Protein AF-A0A1V0TUH9-F1 (afdb_monomer_lite)

Radius of gyration: 23.85 Å; chains: 1; bounding box: 74×39×46 Å

Structure (mmCIF, N/CA/C/O backbone):
data_AF-A0A1V0TUH9-F1
#
_entry.id   AF-A0A1V0TUH9-F1
#
loop_
_atom_site.group_PDB
_atom_site.id
_atom_site.type_symbol
_atom_site.label_atom_id
_atom_site.label_alt_id
_atom_site.label_comp_id
_atom_site.label_asym_id
_atom_site.label_entity_id
_atom_site.label_seq_id
_atom_site.pdbx_PDB_ins_code
_atom_site.Cartn_x
_atom_site.Cartn_y
_atom_site.Cartn_z
_atom_site.occupancy
_atom_site.B_iso_or_equiv
_atom_site.auth_seq_id
_atom_site.aut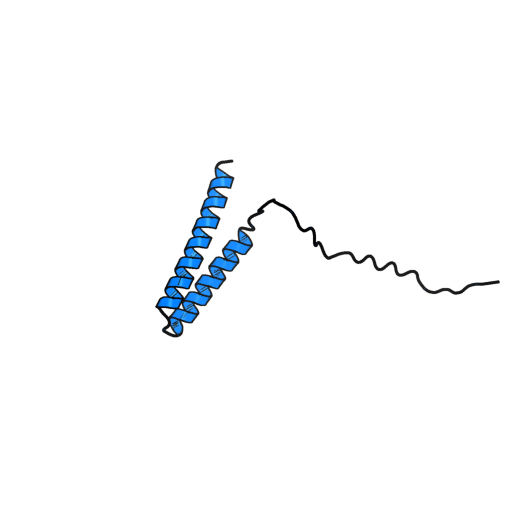h_comp_id
_atom_site.auth_asym_id
_atom_site.auth_atom_id
_atom_site.pdbx_PDB_model_num
ATOM 1 N N . MET A 1 1 ? 62.672 -30.532 25.737 1.00 44.06 1 MET A N 1
ATOM 2 C CA . MET A 1 1 ? 61.868 -30.752 24.520 1.00 44.06 1 MET A CA 1
ATOM 3 C C . MET A 1 1 ? 60.428 -30.379 24.836 1.00 44.06 1 MET A C 1
ATOM 5 O O . MET A 1 1 ? 59.867 -30.899 25.789 1.00 44.06 1 MET A O 1
ATOM 9 N N . LEU A 1 2 ? 59.949 -29.373 24.108 1.00 53.88 2 LEU A N 1
ATOM 10 C CA . LEU A 1 2 ? 58.618 -28.752 24.074 1.00 53.88 2 LEU A CA 1
ATOM 11 C C . LEU A 1 2 ? 57.524 -29.762 23.714 1.00 53.88 2 LEU A C 1
ATOM 13 O O . LEU A 1 2 ? 57.843 -30.581 22.875 1.00 53.88 2 LEU A O 1
ATOM 17 N N . PHE A 1 3 ? 56.289 -29.635 24.234 1.00 51.03 3 PHE A N 1
ATOM 18 C CA . PHE A 1 3 ? 55.024 -29.735 23.465 1.00 51.03 3 PHE A CA 1
ATOM 19 C C . PHE A 1 3 ? 53.855 -29.156 24.288 1.00 51.03 3 PHE A C 1
ATOM 21 O O . PHE A 1 3 ? 53.231 -29.843 25.091 1.00 51.03 3 PHE A O 1
ATOM 28 N N . ALA A 1 4 ? 53.569 -27.867 24.090 1.00 58.28 4 ALA A N 1
ATOM 29 C CA . ALA A 1 4 ? 52.281 -27.278 24.443 1.00 58.28 4 ALA A CA 1
ATOM 30 C C . ALA A 1 4 ? 51.284 -27.638 23.332 1.00 58.28 4 ALA A C 1
ATOM 32 O O . ALA A 1 4 ? 51.497 -27.275 22.177 1.00 58.28 4 ALA A O 1
ATOM 33 N N . ALA A 1 5 ? 50.226 -28.371 23.669 1.00 60.28 5 ALA A N 1
ATOM 34 C CA . ALA A 1 5 ? 49.140 -28.692 22.752 1.00 60.28 5 ALA A CA 1
ATOM 35 C C . ALA A 1 5 ? 47.886 -27.935 23.191 1.00 60.28 5 ALA A C 1
ATOM 37 O O . ALA A 1 5 ? 47.247 -28.306 24.172 1.00 60.28 5 ALA A O 1
ATOM 38 N N . LEU A 1 6 ? 47.545 -26.872 22.465 1.00 62.91 6 LEU A N 1
ATOM 39 C CA . LEU A 1 6 ? 46.244 -26.211 22.540 1.00 62.91 6 LEU A CA 1
ATOM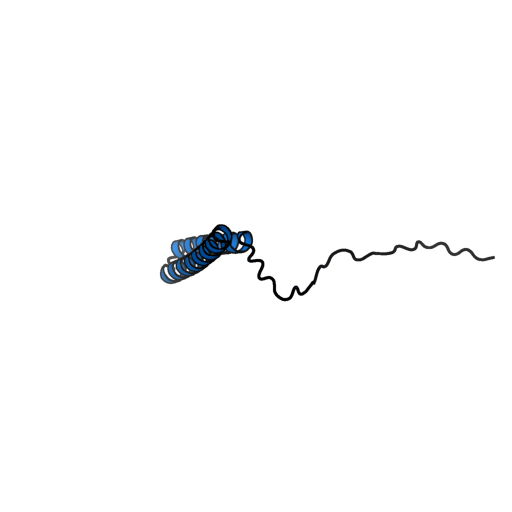 40 C C . LEU A 1 6 ? 45.735 -25.995 21.104 1.00 62.91 6 LEU A C 1
ATOM 42 O O . LEU A 1 6 ? 46.523 -25.616 20.233 1.00 62.91 6 LEU A O 1
ATOM 46 N N . PRO A 1 7 ? 44.454 -26.301 20.832 1.00 50.25 7 PRO A N 1
ATOM 47 C CA . PRO A 1 7 ? 43.929 -26.454 19.484 1.00 50.25 7 PRO A CA 1
ATOM 48 C C . PRO A 1 7 ? 43.817 -25.110 18.763 1.00 50.25 7 PRO A C 1
ATOM 50 O O . PRO A 1 7 ? 43.216 -24.158 19.262 1.00 50.25 7 PRO A O 1
ATOM 53 N N . ALA A 1 8 ? 44.353 -25.076 17.544 1.00 60.09 8 ALA A N 1
ATOM 54 C CA . ALA A 1 8 ? 44.079 -24.050 16.554 1.00 60.09 8 ALA A CA 1
ATOM 55 C C . ALA A 1 8 ? 42.613 -24.158 16.120 1.00 60.09 8 ALA A C 1
ATOM 57 O O . ALA A 1 8 ? 42.268 -24.900 15.204 1.00 60.09 8 ALA A O 1
ATOM 58 N N . GLN A 1 9 ? 41.740 -23.425 16.800 1.00 52.59 9 GLN A N 1
ATOM 59 C CA . GLN A 1 9 ? 40.360 -23.256 16.367 1.00 52.59 9 GLN A CA 1
ATOM 60 C C . GLN A 1 9 ? 40.319 -21.975 15.548 1.00 52.59 9 GLN A C 1
ATOM 62 O O . GLN A 1 9 ? 40.089 -20.880 16.058 1.00 52.59 9 GLN A O 1
ATOM 67 N N . ALA A 1 10 ? 40.636 -22.139 14.265 1.00 52.16 10 ALA A N 1
ATOM 68 C CA . ALA A 1 10 ? 40.329 -21.180 13.224 1.00 52.16 10 ALA A CA 1
ATOM 69 C C . ALA A 1 10 ? 38.808 -20.977 13.195 1.00 52.16 10 ALA A C 1
ATOM 71 O O . ALA A 1 10 ? 38.084 -21.667 12.478 1.00 52.16 10 ALA A O 1
ATOM 72 N N . ALA A 1 11 ? 38.319 -20.036 14.001 1.00 45.34 11 ALA A N 1
ATOM 73 C CA . ALA A 1 11 ? 36.981 -19.497 13.861 1.00 45.34 11 ALA A CA 1
ATOM 74 C C . ALA A 1 11 ? 36.980 -18.620 12.607 1.00 45.34 11 ALA A C 1
ATOM 76 O O . ALA A 1 11 ? 37.173 -17.405 12.646 1.00 45.34 11 ALA A O 1
ATOM 77 N N . THR A 1 12 ? 36.810 -19.283 11.468 1.00 45.91 12 THR A N 1
ATOM 78 C CA . THR A 1 12 ? 36.250 -18.674 10.273 1.00 45.91 12 THR A CA 1
ATOM 79 C C . THR A 1 12 ? 34.895 -18.100 10.677 1.00 45.91 12 THR A C 1
ATOM 81 O O . THR A 1 12 ? 33.894 -18.804 10.761 1.00 45.91 12 THR A O 1
ATOM 84 N N . MET A 1 13 ? 34.878 -16.802 10.988 1.00 46.53 13 MET A N 1
ATOM 85 C CA . MET A 1 13 ? 33.671 -15.979 11.016 1.00 46.53 13 MET A CA 1
ATOM 86 C C . MET A 1 13 ? 33.149 -15.894 9.579 1.00 46.53 13 MET A C 1
ATOM 88 O O . MET A 1 13 ? 33.338 -14.913 8.865 1.00 46.53 13 MET A O 1
ATOM 92 N N . SER A 1 14 ? 32.564 -17.000 9.132 1.00 50.84 14 SER A N 1
ATOM 93 C CA . SER A 1 14 ? 31.650 -17.037 8.010 1.00 50.84 14 SER A CA 1
ATOM 94 C C . SER A 1 14 ? 30.330 -16.453 8.490 1.00 50.84 14 SER A C 1
ATOM 96 O O . SER A 1 14 ? 29.783 -16.897 9.498 1.00 50.84 14 SER A O 1
ATOM 98 N N . GLY A 1 15 ? 29.822 -15.467 7.756 1.00 51.28 15 GLY A N 1
ATOM 99 C CA . GLY A 1 15 ? 28.426 -15.067 7.867 1.00 51.28 15 GLY A CA 1
ATOM 100 C C . GLY A 1 15 ? 28.189 -13.734 8.555 1.00 51.28 15 GLY A C 1
ATOM 101 O O . GLY A 1 15 ? 27.472 -13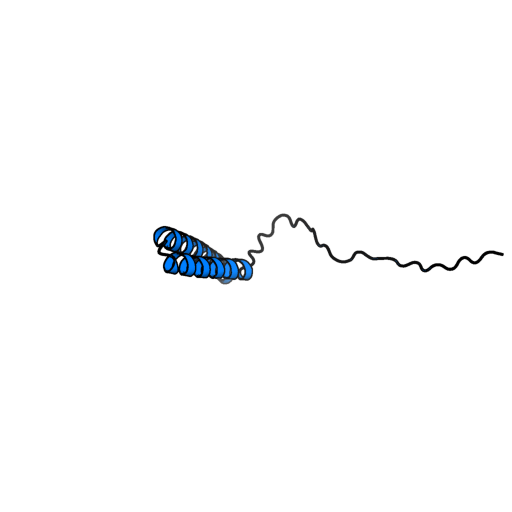.648 9.542 1.00 51.28 15 GLY A O 1
ATOM 102 N N . SER A 1 16 ? 28.690 -12.658 7.965 1.00 47.72 16 SER A N 1
ATOM 103 C CA . SER A 1 16 ? 27.880 -11.448 7.832 1.00 47.72 16 SER A CA 1
ATOM 104 C C . SER A 1 16 ? 28.269 -10.803 6.517 1.00 47.72 16 SER A C 1
ATOM 106 O O . SER A 1 16 ? 29.206 -10.014 6.432 1.00 47.72 16 SER A O 1
ATOM 108 N N . HIS A 1 17 ? 27.568 -11.223 5.466 1.00 44.94 17 HIS A N 1
ATOM 109 C CA . HIS A 1 17 ? 27.474 -10.488 4.217 1.00 44.94 17 HIS A CA 1
ATOM 110 C C . HIS A 1 17 ? 26.984 -9.067 4.528 1.00 44.94 17 HIS A C 1
ATOM 112 O O . HIS A 1 17 ? 25.799 -8.779 4.450 1.00 44.94 17 HIS A O 1
ATOM 118 N N . ALA A 1 18 ? 27.892 -8.162 4.867 1.00 45.22 18 ALA A N 1
ATOM 119 C CA . ALA A 1 18 ? 27.683 -6.738 4.673 1.00 45.22 18 ALA A CA 1
ATOM 120 C C . ALA A 1 18 ? 28.422 -6.338 3.394 1.00 45.22 18 ALA A C 1
ATOM 122 O O . ALA A 1 18 ? 29.245 -5.426 3.368 1.00 45.22 18 ALA A O 1
ATOM 123 N N . ALA A 1 19 ? 28.135 -7.068 2.310 1.00 47.44 19 ALA A N 1
ATOM 124 C CA . ALA A 1 19 ? 28.274 -6.496 0.989 1.00 47.44 19 ALA A CA 1
ATOM 125 C C . ALA A 1 19 ? 27.300 -5.320 0.959 1.00 47.44 19 ALA A C 1
ATOM 127 O O . ALA A 1 19 ? 26.090 -5.500 0.839 1.00 47.44 19 ALA A O 1
ATOM 128 N N . VAL A 1 20 ? 27.825 -4.108 1.123 1.00 49.94 20 VAL A N 1
ATOM 129 C CA . VAL A 1 20 ? 27.101 -2.886 0.789 1.00 49.94 20 VAL A CA 1
ATOM 130 C C . VAL A 1 20 ? 27.022 -2.882 -0.736 1.00 49.94 20 VAL A C 1
ATOM 132 O O . VAL A 1 20 ? 27.855 -2.295 -1.427 1.00 49.94 20 VAL A O 1
ATOM 135 N N . ALA A 1 21 ? 26.092 -3.685 -1.255 1.00 42.78 21 ALA A N 1
ATOM 136 C CA . ALA A 1 21 ? 25.854 -3.887 -2.667 1.00 42.78 21 ALA A CA 1
ATOM 137 C C . ALA A 1 21 ? 25.374 -2.558 -3.243 1.00 42.78 21 ALA A C 1
ATOM 139 O O . ALA A 1 21 ? 24.211 -2.171 -3.144 1.00 42.78 21 ALA A O 1
ATOM 140 N N . ARG A 1 22 ? 26.315 -1.816 -3.821 1.00 41.06 22 ARG A N 1
ATOM 141 C CA . ARG A 1 22 ? 25.998 -0.693 -4.684 1.00 41.06 22 ARG A CA 1
ATOM 142 C C . ARG A 1 22 ? 25.293 -1.236 -5.926 1.00 41.06 22 ARG A C 1
ATOM 144 O O . ARG A 1 22 ? 25.943 -1.767 -6.816 1.00 41.06 22 ARG A O 1
ATOM 151 N N . GLY A 1 23 ? 23.981 -1.028 -5.988 1.00 39.00 23 GLY A N 1
ATOM 152 C CA . GLY A 1 23 ? 23.343 -0.596 -7.230 1.00 39.00 23 GLY A CA 1
ATOM 153 C C . GLY A 1 23 ? 22.844 -1.670 -8.191 1.00 39.00 23 GLY A C 1
ATOM 154 O O . GLY A 1 23 ? 22.742 -1.384 -9.376 1.00 39.00 23 GLY A O 1
ATOM 155 N N . ALA A 1 24 ? 22.459 -2.846 -7.709 1.00 42.00 24 ALA A N 1
ATOM 156 C CA . ALA A 1 24 ? 21.279 -3.487 -8.272 1.00 42.00 24 ALA A CA 1
ATOM 157 C C . ALA A 1 24 ? 20.171 -3.203 -7.267 1.00 42.00 24 ALA A C 1
ATOM 159 O O . ALA A 1 24 ? 20.200 -3.730 -6.155 1.00 42.00 24 ALA A O 1
ATOM 160 N N . VAL A 1 25 ? 19.224 -2.332 -7.614 1.00 49.94 25 VAL A N 1
ATOM 161 C CA . VAL A 1 25 ? 17.927 -2.340 -6.938 1.00 49.94 25 VAL A CA 1
ATOM 162 C C . VAL A 1 25 ? 17.291 -3.661 -7.364 1.00 49.94 25 VAL A C 1
ATOM 164 O O . VAL A 1 25 ? 16.481 -3.704 -8.281 1.00 49.94 25 VAL A O 1
ATOM 167 N N . HIS A 1 26 ? 17.760 -4.772 -6.797 1.00 54.62 26 HIS A N 1
ATOM 168 C CA . HIS A 1 26 ? 17.051 -6.028 -6.879 1.00 54.62 26 HIS A CA 1
ATOM 169 C C . HIS A 1 26 ? 15.846 -5.776 -5.995 1.00 54.62 26 HIS A C 1
ATOM 171 O O . HIS A 1 26 ? 15.917 -5.844 -4.770 1.00 54.62 26 HIS A O 1
ATOM 177 N N . VAL A 1 27 ? 14.798 -5.254 -6.619 1.00 59.72 27 VAL A N 1
ATOM 178 C CA . VAL A 1 27 ? 13.548 -5.019 -5.936 1.00 59.72 27 VAL A CA 1
ATOM 179 C C . VAL A 1 27 ? 13.093 -6.394 -5.502 1.00 59.72 27 VAL A C 1
ATOM 181 O O . VAL A 1 27 ? 12.676 -7.203 -6.327 1.00 59.72 27 VAL A O 1
ATOM 184 N N . ASN A 1 28 ? 13.232 -6.682 -4.214 1.00 78.44 28 ASN A N 1
ATOM 185 C CA . ASN A 1 28 ? 12.701 -7.901 -3.645 1.00 78.44 28 ASN A CA 1
ATOM 186 C C . ASN A 1 28 ? 11.181 -7.755 -3.663 1.00 78.44 28 ASN A C 1
ATOM 188 O O . ASN A 1 28 ? 10.581 -7.175 -2.757 1.00 78.44 28 ASN A O 1
ATOM 192 N N . ILE A 1 29 ? 10.561 -8.234 -4.740 1.00 81.56 29 ILE A N 1
ATOM 193 C CA . ILE A 1 29 ? 9.109 -8.195 -4.923 1.00 81.56 29 ILE A CA 1
ATOM 194 C C . ILE A 1 29 ? 8.411 -8.867 -3.736 1.00 81.56 29 ILE A C 1
ATOM 196 O O . ILE A 1 29 ? 7.373 -8.383 -3.292 1.00 81.56 29 ILE A O 1
ATOM 200 N N . ASP A 1 30 ? 9.012 -9.911 -3.162 1.00 83.50 30 ASP A N 1
ATOM 201 C CA . ASP A 1 30 ? 8.510 -10.573 -1.956 1.00 83.50 30 ASP A CA 1
ATOM 202 C C . ASP A 1 30 ? 8.518 -9.654 -0.725 1.00 83.50 30 ASP A C 1
ATOM 204 O O . ASP A 1 30 ? 7.525 -9.599 -0.000 1.00 83.50 30 ASP A O 1
ATOM 208 N N . GLU A 1 31 ? 9.574 -8.859 -0.520 1.00 85.56 31 GLU A N 1
ATOM 209 C CA . GLU A 1 31 ? 9.623 -7.870 0.569 1.00 85.56 31 GLU A CA 1
ATOM 210 C C . GLU A 1 31 ? 8.595 -6.752 0.355 1.00 85.56 31 GLU A C 1
ATOM 212 O O . GLU A 1 31 ? 7.937 -6.324 1.306 1.00 85.56 31 GLU A O 1
ATOM 217 N N . LEU A 1 32 ? 8.402 -6.296 -0.889 1.00 86.94 32 LEU A N 1
ATOM 218 C CA . LEU A 1 32 ? 7.353 -5.323 -1.206 1.00 86.94 32 LEU A CA 1
ATOM 219 C C . LEU A 1 32 ? 5.957 -5.902 -0.944 1.00 86.94 32 LEU A C 1
ATOM 221 O O . LEU A 1 32 ? 5.117 -5.227 -0.347 1.00 86.94 32 LEU A O 1
ATOM 225 N N . ARG A 1 33 ? 5.708 -7.157 -1.332 1.00 87.50 33 ARG A N 1
ATOM 226 C CA . ARG A 1 33 ? 4.437 -7.849 -1.068 1.00 87.50 33 ARG A CA 1
ATOM 227 C C . ARG A 1 33 ? 4.185 -7.983 0.425 1.00 87.50 33 ARG A C 1
ATOM 229 O O . ARG A 1 33 ? 3.073 -7.708 0.877 1.00 87.50 33 ARG A O 1
ATOM 236 N N . GLN A 1 34 ? 5.212 -8.347 1.189 1.00 91.19 34 GLN A N 1
ATOM 237 C CA . GLN A 1 34 ? 5.122 -8.433 2.641 1.00 91.19 34 GLN A CA 1
ATOM 238 C C . GLN A 1 34 ? 4.805 -7.064 3.255 1.00 91.19 34 GLN A C 1
ATOM 240 O O . GLN A 1 34 ? 3.877 -6.948 4.051 1.00 91.19 34 GLN A O 1
ATOM 245 N N . LYS A 1 35 ? 5.475 -5.998 2.805 1.00 90.62 35 LYS A N 1
ATOM 246 C CA . LYS A 1 35 ? 5.220 -4.632 3.279 1.00 90.62 35 LYS A CA 1
ATOM 247 C C . LYS A 1 35 ? 3.808 -4.134 2.943 1.00 90.62 35 LYS A C 1
ATOM 249 O O . LYS A 1 35 ? 3.178 -3.485 3.777 1.00 90.62 35 LYS A O 1
ATOM 254 N N . SER A 1 36 ? 3.297 -4.450 1.752 1.00 91.19 36 SER A N 1
ATOM 255 C CA . SER A 1 36 ? 1.904 -4.170 1.371 1.00 91.19 36 SER A CA 1
ATOM 256 C C . SER A 1 36 ? 0.918 -4.915 2.278 1.00 91.19 36 SER A C 1
ATOM 258 O O . SER A 1 36 ? -0.035 -4.318 2.783 1.00 91.19 36 SER A O 1
ATOM 260 N N . ALA A 1 37 ? 1.169 -6.198 2.561 1.00 93.19 37 ALA A N 1
ATOM 261 C CA . ALA A 1 37 ? 0.338 -6.989 3.466 1.00 93.19 37 ALA A CA 1
ATOM 262 C C . ALA A 1 37 ? 0.342 -6.432 4.901 1.00 93.19 37 ALA A C 1
ATOM 264 O O . ALA A 1 37 ? -0.722 -6.312 5.514 1.00 93.19 37 ALA A O 1
ATOM 265 N N . ASP A 1 38 ? 1.504 -6.019 5.407 1.00 94.00 38 ASP A N 1
ATOM 266 C CA . ASP A 1 38 ? 1.641 -5.407 6.730 1.00 94.00 38 ASP A CA 1
ATOM 267 C C . ASP A 1 38 ? 0.872 -4.081 6.821 1.00 94.00 38 ASP A C 1
ATOM 269 O O . ASP A 1 38 ? 0.162 -3.839 7.799 1.00 94.00 38 ASP A O 1
ATOM 273 N N . LEU A 1 39 ? 0.941 -3.238 5.784 1.00 92.56 39 LEU A N 1
ATOM 274 C CA . LEU A 1 39 ? 0.180 -1.987 5.713 1.00 92.56 39 LEU A CA 1
ATOM 275 C C . LEU A 1 39 ? -1.331 -2.227 5.641 1.00 92.56 39 LEU A C 1
ATOM 277 O O . LEU A 1 39 ? -2.083 -1.541 6.332 1.00 92.56 39 LEU A O 1
ATOM 281 N N . LYS A 1 40 ? -1.786 -3.235 4.889 1.00 93.19 40 LYS A N 1
ATOM 282 C CA . LYS A 1 40 ? -3.205 -3.640 4.854 1.00 93.19 40 LYS A CA 1
ATOM 283 C C . LYS A 1 40 ? -3.678 -4.155 6.212 1.00 93.19 40 LYS A C 1
ATOM 285 O O . LYS A 1 40 ? -4.768 -3.800 6.659 1.00 93.19 40 LYS A O 1
ATOM 290 N N . SER A 1 41 ? -2.856 -4.952 6.890 1.00 95.88 41 SER A N 1
ATOM 291 C CA . SER A 1 41 ? -3.139 -5.431 8.247 1.00 95.88 41 SER A CA 1
ATOM 292 C C . SER A 1 41 ? -3.243 -4.264 9.231 1.00 95.88 41 SER A C 1
ATOM 294 O O . SER A 1 41 ? -4.233 -4.144 9.955 1.00 95.88 41 SER A O 1
ATOM 296 N N . LYS A 1 42 ? -2.284 -3.332 9.180 1.00 92.25 42 LYS A N 1
ATOM 297 C CA . LYS A 1 42 ? -2.295 -2.107 9.984 1.00 92.25 42 LYS A CA 1
ATOM 298 C C . LYS A 1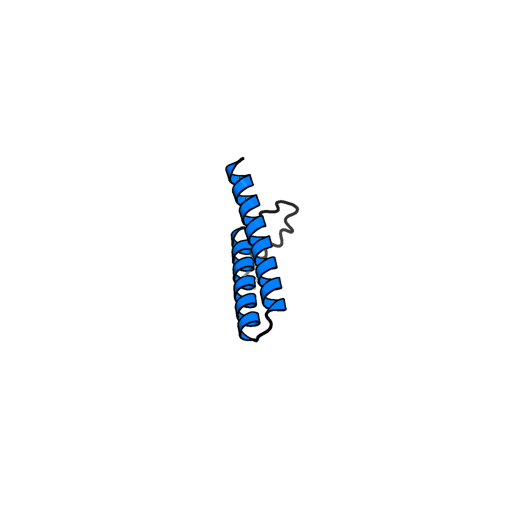 42 ? -3.521 -1.246 9.692 1.00 92.25 42 LYS A C 1
ATOM 300 O O . LYS A 1 42 ? -4.140 -0.746 10.625 1.00 92.25 42 LYS A O 1
ATOM 305 N N . ALA A 1 43 ? -3.904 -1.099 8.427 1.00 93.50 43 ALA A N 1
ATOM 306 C CA . ALA A 1 43 ? -5.110 -0.376 8.060 1.00 93.50 43 ALA A CA 1
ATOM 307 C C . ALA A 1 43 ? -6.357 -0.996 8.691 1.00 93.50 43 ALA A C 1
ATOM 309 O O . ALA A 1 43 ? -7.169 -0.277 9.257 1.00 93.50 43 ALA A O 1
ATOM 310 N N . ASN A 1 44 ? -6.488 -2.323 8.651 1.00 95.12 44 ASN A N 1
ATOM 311 C CA . ASN A 1 44 ? -7.615 -3.015 9.273 1.00 95.12 44 ASN A CA 1
ATOM 312 C C . ASN A 1 44 ? -7.630 -2.840 10.796 1.00 95.12 44 ASN A C 1
ATOM 314 O O . ASN A 1 44 ? -8.699 -2.671 11.374 1.00 95.12 44 ASN A O 1
ATOM 318 N N . GLN A 1 45 ? -6.464 -2.835 11.445 1.00 95.56 45 GLN A N 1
ATOM 319 C CA . GLN A 1 45 ? -6.363 -2.538 12.877 1.00 95.56 45 GLN A CA 1
ATOM 320 C C . GLN A 1 45 ? -6.804 -1.101 13.187 1.00 95.56 45 GLN A C 1
ATOM 322 O O . GLN A 1 45 ? -7.591 -0.892 14.104 1.00 95.56 45 GLN A O 1
ATOM 327 N N . LEU A 1 46 ? -6.343 -0.119 12.408 1.00 94.50 46 LEU A N 1
ATOM 328 C CA . LEU A 1 46 ? -6.738 1.288 12.554 1.00 94.50 46 LEU A CA 1
ATOM 329 C C . LEU A 1 46 ? -8.246 1.475 12.339 1.00 94.50 46 LEU A C 1
ATOM 331 O O . LEU A 1 46 ? -8.893 2.182 13.105 1.00 94.50 46 LEU A O 1
ATOM 335 N N . ASP A 1 47 ? -8.818 0.774 11.361 1.00 94.06 47 ASP A N 1
ATOM 336 C CA . ASP A 1 47 ? -10.250 0.801 11.055 1.00 94.06 47 ASP A CA 1
ATOM 337 C C . ASP A 1 47 ? -11.085 0.229 12.212 1.00 94.06 47 ASP A C 1
ATOM 339 O O . ASP A 1 47 ? -12.090 0.813 12.612 1.00 94.06 47 ASP A O 1
ATOM 343 N N . GLN A 1 48 ? -10.623 -0.870 12.822 1.00 94.94 48 GLN A N 1
ATOM 344 C CA . GLN A 1 48 ? -11.248 -1.467 14.009 1.00 94.94 48 GLN A CA 1
ATOM 345 C C . GLN A 1 48 ? -11.166 -0.566 15.247 1.00 94.94 48 GLN A C 1
ATOM 347 O O . GLN A 1 48 ? -12.046 -0.626 16.104 1.00 94.94 48 GLN A O 1
ATOM 352 N N . MET A 1 49 ? -10.133 0.274 15.342 1.00 94.94 49 MET A N 1
ATOM 353 C CA . MET A 1 49 ? -9.992 1.274 16.405 1.00 94.94 49 MET A CA 1
ATOM 354 C C . MET A 1 49 ? -10.818 2.547 16.147 1.00 94.94 49 MET A C 1
ATOM 356 O O . MET A 1 49 ? -10.861 3.423 17.008 1.00 94.94 49 MET A O 1
ATOM 360 N N . GLY A 1 50 ? -11.486 2.657 14.991 1.00 95.06 50 GLY A N 1
ATOM 361 C CA . GLY A 1 50 ? -12.247 3.844 14.585 1.00 95.06 50 GLY A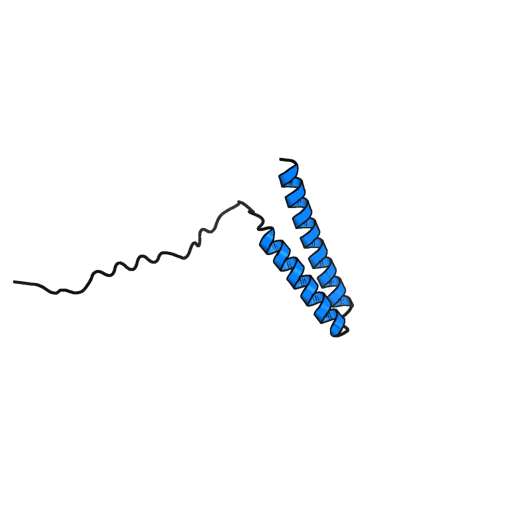 CA 1
ATOM 362 C C . GLY A 1 50 ? -11.390 4.955 13.967 1.00 95.06 50 GLY A C 1
ATOM 363 O O . GLY A 1 50 ? -11.899 6.034 13.664 1.00 95.06 50 GLY A O 1
ATOM 364 N N . GLU A 1 51 ? -10.097 4.710 13.736 1.00 95.12 51 GLU A N 1
ATOM 365 C CA . GLU A 1 51 ? -9.181 5.641 13.072 1.00 95.12 51 GLU A CA 1
ATOM 366 C C . GLU A 1 51 ? -9.261 5.514 11.542 1.00 95.12 51 GLU A C 1
ATOM 368 O O . GLU A 1 51 ? -8.288 5.173 10.862 1.00 95.12 51 GLU A O 1
ATOM 373 N N . HIS A 1 52 ? -10.433 5.807 10.978 1.00 93.00 52 HIS A N 1
ATOM 374 C CA . HIS A 1 52 ? -10.708 5.617 9.549 1.00 93.00 52 HIS A CA 1
ATOM 375 C C . HIS A 1 52 ? -9.757 6.406 8.628 1.00 93.00 52 HIS A C 1
ATOM 377 O O . HIS A 1 52 ? -9.309 5.879 7.611 1.00 93.00 52 HIS A O 1
ATOM 383 N N . ASP A 1 53 ? -9.365 7.630 8.996 1.00 94.38 53 ASP A N 1
ATOM 384 C CA . ASP A 1 53 ? -8.426 8.434 8.195 1.00 94.38 53 ASP A CA 1
ATOM 385 C C . ASP A 1 53 ? -7.015 7.832 8.165 1.00 94.38 53 ASP A C 1
ATOM 387 O O . ASP A 1 53 ? -6.324 7.859 7.145 1.00 94.38 53 ASP A O 1
ATOM 391 N N . ALA A 1 54 ? -6.557 7.281 9.291 1.00 92.00 54 ALA A N 1
ATOM 392 C CA . ALA A 1 54 ? -5.268 6.602 9.361 1.00 92.00 54 ALA A CA 1
ATOM 393 C C . ALA A 1 54 ? -5.313 5.258 8.621 1.00 92.00 54 ALA A C 1
ATOM 395 O O . ALA A 1 54 ? -4.357 4.916 7.922 1.00 92.00 54 ALA A O 1
ATOM 396 N N . ALA A 1 55 ? -6.432 4.535 8.720 1.00 94.06 55 ALA A N 1
ATOM 397 C CA . ALA A 1 55 ? -6.670 3.312 7.967 1.00 94.06 55 ALA A CA 1
ATOM 398 C C . ALA A 1 55 ? -6.634 3.560 6.454 1.00 94.06 55 ALA A C 1
ATOM 400 O O . ALA A 1 55 ? -5.960 2.827 5.734 1.00 94.06 55 ALA A O 1
ATOM 401 N N . ASN A 1 56 ? -7.294 4.618 5.977 1.00 95.00 56 ASN A N 1
ATOM 402 C CA . ASN A 1 56 ? -7.294 4.984 4.562 1.00 95.00 56 ASN A CA 1
ATOM 403 C C . ASN A 1 56 ? -5.887 5.331 4.069 1.00 95.00 56 ASN A C 1
ATOM 405 O O . ASN A 1 56 ? -5.457 4.772 3.069 1.00 95.00 56 ASN A O 1
ATOM 409 N N . ARG A 1 57 ? -5.115 6.121 4.827 1.00 93.50 57 ARG A N 1
ATOM 410 C CA . ARG A 1 57 ? -3.707 6.392 4.483 1.00 93.50 57 ARG A CA 1
ATOM 411 C C . ARG A 1 57 ? -2.866 5.118 4.390 1.00 93.50 57 ARG A C 1
ATOM 413 O O . ARG A 1 57 ? -2.110 4.951 3.443 1.00 93.50 57 ARG A O 1
ATOM 420 N N . ALA A 1 58 ? -3.027 4.193 5.336 1.00 93.44 58 ALA A N 1
ATOM 421 C CA . ALA A 1 58 ? -2.314 2.918 5.298 1.00 93.44 58 ALA A CA 1
ATOM 422 C C . ALA A 1 58 ? -2.746 2.030 4.111 1.00 93.44 58 ALA A C 1
ATOM 424 O O . ALA A 1 58 ? -1.912 1.319 3.548 1.00 93.44 58 ALA A O 1
ATOM 425 N N . ARG A 1 59 ? -4.021 2.085 3.697 1.00 92.06 59 ARG A N 1
ATOM 426 C CA . ARG A 1 59 ? -4.505 1.433 2.465 1.00 92.06 59 ARG A CA 1
ATOM 427 C C . ARG A 1 59 ? -3.885 2.075 1.227 1.00 92.06 59 ARG A C 1
ATOM 429 O O . ARG A 1 59 ? -3.406 1.342 0.367 1.00 92.06 59 ARG A O 1
ATOM 436 N N . ASP A 1 60 ? -3.847 3.402 1.158 1.00 95.69 60 ASP A N 1
ATOM 437 C CA . ASP A 1 60 ? -3.255 4.144 0.041 1.00 95.69 60 ASP A CA 1
ATOM 438 C C . ASP A 1 60 ? -1.758 3.830 -0.106 1.00 95.69 60 ASP A C 1
ATOM 440 O O . ASP A 1 60 ? -1.290 3.541 -1.210 1.00 95.69 60 ASP A O 1
ATOM 444 N N . ASP A 1 61 ? -1.021 3.779 1.008 1.00 91.88 61 ASP A N 1
ATOM 445 C CA . ASP A 1 61 ? 0.389 3.375 1.027 1.00 91.88 61 ASP A CA 1
ATOM 446 C C . ASP A 1 61 ? 0.572 1.934 0.520 1.00 91.88 61 ASP A C 1
ATOM 448 O O . ASP A 1 61 ? 1.488 1.654 -0.258 1.00 91.88 61 ASP A O 1
ATOM 452 N N . ALA A 1 62 ? -0.309 1.008 0.918 1.00 91.56 62 ALA A N 1
ATOM 453 C CA . ALA A 1 62 ? -0.272 -0.367 0.422 1.00 91.56 62 ALA A CA 1
ATOM 454 C C . ALA A 1 62 ? -0.559 -0.438 -1.087 1.00 91.56 62 ALA A C 1
ATOM 456 O O . ALA A 1 62 ? 0.135 -1.148 -1.813 1.00 91.56 62 ALA A O 1
ATOM 457 N N . HIS A 1 63 ? -1.534 0.336 -1.573 1.00 93.56 63 HIS A N 1
ATOM 458 C CA . HIS A 1 63 ? -1.846 0.439 -2.999 1.00 93.56 63 HIS A CA 1
ATOM 459 C C . HIS A 1 63 ? -0.681 1.015 -3.808 1.00 93.56 63 HIS A C 1
ATOM 461 O O . HIS A 1 63 ? -0.406 0.539 -4.910 1.00 93.56 63 HIS A O 1
ATOM 467 N N . ALA A 1 64 ? 0.043 1.999 -3.273 1.00 93.50 64 ALA A N 1
ATOM 468 C CA . ALA A 1 64 ? 1.235 2.534 -3.923 1.00 93.50 64 ALA A CA 1
ATOM 469 C C . ALA A 1 64 ? 2.326 1.462 -4.086 1.00 93.50 64 ALA A C 1
ATOM 471 O O . ALA A 1 64 ? 2.957 1.384 -5.141 1.00 93.50 64 ALA A O 1
ATOM 472 N N . ILE A 1 65 ? 2.517 0.607 -3.077 1.00 89.75 65 ILE A N 1
ATOM 473 C CA . ILE A 1 65 ? 3.461 -0.517 -3.149 1.00 89.75 65 ILE A CA 1
ATOM 474 C C . ILE A 1 65 ? 2.985 -1.580 -4.145 1.00 89.75 65 ILE A C 1
ATOM 476 O O . ILE A 1 65 ? 3.789 -2.054 -4.945 1.00 89.75 65 ILE A O 1
ATOM 480 N N . ASP A 1 66 ? 1.696 -1.922 -4.148 1.00 89.75 66 ASP A N 1
ATOM 481 C CA . ASP A 1 66 ? 1.125 -2.863 -5.121 1.00 89.75 66 ASP A CA 1
ATOM 482 C C . ASP A 1 66 ? 1.333 -2.372 -6.562 1.00 89.75 66 ASP A C 1
ATOM 484 O O . ASP A 1 66 ? 1.745 -3.143 -7.430 1.00 89.75 66 ASP A O 1
ATOM 488 N N . ASN A 1 67 ? 1.141 -1.073 -6.806 1.00 91.56 67 ASN A N 1
ATOM 489 C CA . ASN A 1 67 ? 1.399 -0.462 -8.110 1.00 91.56 67 ASN A CA 1
ATOM 490 C C . ASN A 1 67 ? 2.884 -0.521 -8.495 1.00 91.56 67 ASN A C 1
ATOM 492 O O . ASN A 1 67 ? 3.206 -0.759 -9.657 1.00 91.56 67 ASN A O 1
ATOM 496 N N . GLN A 1 68 ? 3.798 -0.332 -7.536 1.00 87.25 68 GLN A N 1
ATOM 497 C CA . GLN A 1 68 ? 5.233 -0.500 -7.784 1.00 87.25 68 GLN A CA 1
ATOM 498 C C . GLN A 1 68 ? 5.567 -1.946 -8.152 1.00 87.25 68 GLN A C 1
ATOM 500 O O . GLN A 1 68 ? 6.260 -2.166 -9.140 1.00 87.25 68 GLN A O 1
ATOM 505 N N . ILE A 1 69 ? 5.047 -2.925 -7.403 1.00 87.06 69 ILE A N 1
ATOM 506 C CA . ILE A 1 69 ? 5.216 -4.353 -7.709 1.00 87.06 69 ILE A CA 1
ATOM 507 C C . ILE A 1 69 ? 4.752 -4.643 -9.134 1.00 87.06 69 ILE A C 1
ATOM 509 O O . ILE A 1 69 ? 5.482 -5.280 -9.890 1.00 87.06 69 ILE A O 1
ATOM 513 N N . GLN A 1 70 ? 3.571 -4.149 -9.509 1.00 87.44 70 GLN A N 1
ATOM 514 C CA . GLN A 1 70 ? 3.033 -4.358 -10.846 1.00 87.44 70 GLN A CA 1
ATOM 515 C C . GLN A 1 70 ? 3.938 -3.751 -11.922 1.00 87.44 70 GLN A C 1
ATOM 517 O O . GLN A 1 70 ? 4.261 -4.431 -12.888 1.00 87.44 70 GLN A O 1
ATOM 522 N N . ALA A 1 71 ? 4.428 -2.526 -11.721 1.00 86.75 71 ALA A N 1
ATOM 523 C CA . ALA A 1 71 ? 5.345 -1.885 -12.661 1.00 86.75 71 ALA A CA 1
ATOM 524 C C . ALA A 1 71 ? 6.652 -2.677 -12.850 1.00 86.75 71 ALA A C 1
ATOM 526 O O . ALA A 1 71 ? 7.168 -2.745 -13.965 1.00 86.75 71 ALA A O 1
ATOM 527 N N . TYR A 1 72 ? 7.179 -3.300 -11.791 1.00 84.00 72 TYR A N 1
ATOM 528 C CA . TYR A 1 72 ? 8.356 -4.166 -11.901 1.00 84.00 72 TYR A CA 1
ATOM 529 C C . TYR A 1 72 ? 8.058 -5.470 -12.645 1.00 84.00 72 TYR A C 1
ATOM 531 O O . TYR A 1 72 ? 8.852 -5.866 -13.494 1.00 84.00 72 TYR A O 1
ATOM 539 N N . LEU A 1 73 ? 6.912 -6.102 -12.378 1.00 83.00 73 LEU A N 1
ATOM 540 C CA . LEU A 1 73 ? 6.484 -7.307 -13.096 1.00 83.00 73 LEU A CA 1
ATOM 541 C C . LEU A 1 73 ? 6.241 -7.021 -14.584 1.00 83.00 73 LEU A C 1
ATOM 543 O O . LEU A 1 73 ? 6.622 -7.820 -15.436 1.00 83.00 73 LEU A O 1
ATOM 547 N N . ASP A 1 74 ? 5.638 -5.879 -14.909 1.00 83.56 74 ASP A N 1
ATOM 548 C CA . ASP A 1 74 ? 5.398 -5.462 -16.291 1.00 83.56 74 ASP A CA 1
ATOM 549 C C . ASP A 1 74 ? 6.720 -5.151 -17.013 1.00 83.56 74 ASP A C 1
ATOM 551 O O . ASP A 1 74 ? 6.889 -5.515 -18.177 1.00 83.56 74 ASP A O 1
ATOM 555 N N . ALA A 1 75 ? 7.680 -4.524 -16.323 1.00 78.94 75 ALA A N 1
ATOM 556 C CA . ALA A 1 75 ? 9.018 -4.274 -16.859 1.00 78.94 75 ALA A CA 1
ATOM 557 C C . ALA A 1 75 ? 9.803 -5.572 -17.113 1.00 78.94 75 ALA A C 1
ATOM 559 O O . ALA A 1 75 ? 10.544 -5.642 -18.088 1.00 78.94 75 ALA A O 1
ATOM 560 N N . GLU A 1 76 ? 9.626 -6.595 -16.273 1.00 71.62 76 GLU A N 1
ATOM 561 C CA . GLU A 1 76 ? 10.255 -7.911 -16.442 1.00 71.62 76 GLU A CA 1
ATOM 562 C C . GLU A 1 76 ? 9.624 -8.721 -17.587 1.00 71.62 76 GLU A C 1
ATOM 564 O O . GLU A 1 76 ? 10.336 -9.393 -18.322 1.00 71.62 76 GLU A O 1
ATOM 569 N N . ASN A 1 77 ? 8.304 -8.625 -17.793 1.00 69.50 77 ASN A N 1
ATOM 570 C CA . ASN A 1 77 ? 7.618 -9.307 -18.902 1.00 69.50 77 ASN A CA 1
ATOM 571 C C . ASN A 1 77 ? 7.853 -8.655 -20.277 1.00 69.50 77 ASN A C 1
ATOM 573 O O . ASN A 1 77 ? 7.578 -9.280 -21.300 1.00 69.50 77 ASN A O 1
ATOM 577 N N . ASN A 1 78 ? 8.303 -7.399 -20.312 1.00 58.78 78 ASN A N 1
ATOM 578 C CA . ASN A 1 78 ? 8.542 -6.637 -21.543 1.00 58.78 78 ASN A CA 1
ATOM 579 C C . ASN A 1 78 ? 10.045 -6.486 -21.873 1.00 58.78 78 ASN A C 1
ATOM 581 O O . ASN A 1 78 ? 10.403 -5.662 -22.719 1.00 58.78 78 ASN A O 1
ATOM 585 N N . ALA A 1 79 ? 10.910 -7.243 -21.186 1.00 50.56 79 ALA A N 1
ATOM 586 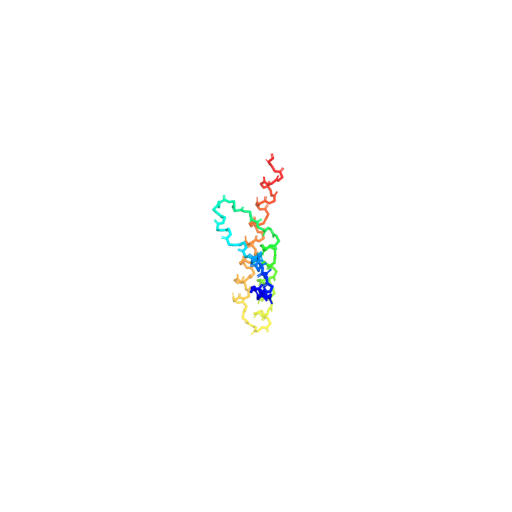C CA . ALA A 1 79 ? 12.359 -7.330 -21.397 1.00 50.56 79 ALA A CA 1
ATOM 587 C C . ALA A 1 79 ? 12.741 -8.636 -22.111 1.00 50.56 79 ALA A C 1
ATOM 589 O O . ALA A 1 79 ? 13.696 -8.592 -22.921 1.00 50.56 79 ALA A O 1
#

Organism: NCBI:txid553510

pLDDT: mean 75.36, std 20.01, range [39.0, 95.88]

Foldseek 3Di:
DDDDDDDDPPPPPPDDPPPVDPDDCPVPLVVLLVQLVVLQVVLVVCVVVVVNVSSVVSNVVSVVSVVVSVVVVVVVVVD

Secondary structure (DSSP, 8-state):
----------------------S-----HHHHHHHHHHHHHHHHHHHHTT-HHHHHHHHHHHHHHHHHHHHHHHHHHT-

Sequence (79 aa):
MLFAALPAQAATMSGSHAAVARGAVHVNIDELRQKSADLKSKANQLDQMGEHDAANRARDDAHAIDNQIQAYLDAENNA